Protein AF-A0A916M087-F1 (afdb_monomer_lite)

Sequence (40 aa):
RKVGVEVPIIEQVHRILFEDKDPLKACMDLMTRDPKGEHW

Secondary structure (DSSP, 8-state):
--SS---HHHHHHHHHHHS---HHHHHHHHHSSPPPP---

Structure (mmCIF, N/CA/C/O backbone):
data_AF-A0A916M087-F1
#
_entry.id   AF-A0A916M087-F1
#
loop_
_atom_site.group_PDB
_atom_site.id
_atom_site.type_symbol
_atom_site.label_atom_id
_atom_site.label_alt_id
_atom_site.label_comp_id
_atom_site.label_asym_id
_atom_site.label_entity_id
_atom_site.label_seq_id
_atom_site.pdbx_PDB_ins_code
_atom_site.Cartn_x
_atom_site.Cartn_y
_atom_site.Cartn_z
_atom_site.occupancy
_atom_site.B_iso_or_equiv
_atom_site.auth_seq_id
_atom_site.auth_comp_id
_atom_site.auth_asym_id
_atom_site.auth_atom_id
_atom_site.pdbx_PDB_model_num
ATOM 1 N N . ARG A 1 1 ? -6.533 5.436 -11.022 1.00 59.00 1 ARG A N 1
ATOM 2 C CA . ARG A 1 1 ? -5.335 5.954 -11.729 1.00 59.00 1 ARG A CA 1
ATOM 3 C C . ARG A 1 1 ? -5.788 6.792 -12.933 1.00 59.00 1 ARG A C 1
ATOM 5 O O . ARG A 1 1 ? -6.153 6.219 -13.944 1.00 59.00 1 ARG A O 1
ATOM 12 N N . LYS A 1 2 ? -5.897 8.123 -12.796 1.00 68.31 2 LYS A N 1
ATOM 13 C CA . LYS A 1 2 ? -6.455 9.013 -13.848 1.00 68.31 2 LYS A CA 1
ATOM 14 C C . LYS A 1 2 ? -5.396 9.682 -14.734 1.00 68.31 2 LYS A C 1
ATOM 16 O O . LYS A 1 2 ? -5.717 10.076 -15.842 1.00 68.31 2 LYS A O 1
ATOM 21 N N . VAL A 1 3 ? -4.158 9.806 -14.249 1.00 79.44 3 VAL A N 1
ATOM 22 C CA . VAL A 1 3 ? -3.120 10.653 -14.871 1.00 79.44 3 VAL A CA 1
ATOM 23 C C . VAL A 1 3 ? -1.871 9.886 -15.320 1.00 79.44 3 VAL A C 1
ATOM 25 O O . VAL A 1 3 ? -0.879 10.501 -15.672 1.00 79.44 3 VAL A O 1
ATOM 28 N N . GLY A 1 4 ? -1.870 8.548 -15.275 1.00 84.25 4 GLY A N 1
ATOM 29 C CA . GLY A 1 4 ? -0.716 7.723 -15.684 1.00 84.25 4 GLY A CA 1
ATOM 30 C C . GLY A 1 4 ? 0.538 7.842 -14.801 1.00 84.25 4 GLY A C 1
ATOM 31 O O . GLY A 1 4 ? 1.469 7.063 -14.962 1.00 84.25 4 GLY A O 1
ATOM 32 N N . VAL A 1 5 ? 0.552 8.762 -13.834 1.00 87.12 5 VAL A N 1
ATOM 33 C CA . VAL A 1 5 ? 1.656 8.960 -12.889 1.00 87.12 5 VAL A CA 1
ATOM 34 C C . VAL A 1 5 ? 1.525 8.015 -11.695 1.00 87.12 5 VAL A C 1
ATOM 36 O O . VAL A 1 5 ? 0.437 7.807 -11.152 1.00 87.12 5 VAL A O 1
ATOM 39 N N . GLU A 1 6 ? 2.651 7.441 -11.284 1.00 89.06 6 GLU A N 1
ATOM 40 C CA . GLU A 1 6 ? 2.785 6.667 -10.051 1.00 89.06 6 GLU A CA 1
ATOM 41 C C . GLU A 1 6 ? 2.935 7.581 -8.843 1.00 89.06 6 GLU A C 1
ATOM 43 O O . GLU A 1 6 ? 3.779 8.473 -8.832 1.00 89.06 6 GLU A O 1
ATOM 48 N N . VAL A 1 7 ? 2.133 7.330 -7.809 1.00 92.38 7 VAL A N 1
ATOM 49 C CA . VAL A 1 7 ? 2.124 8.110 -6.565 1.00 92.38 7 VAL A CA 1
ATOM 50 C C . VAL A 1 7 ? 2.234 7.189 -5.343 1.00 92.38 7 VAL A C 1
ATOM 52 O O . VAL A 1 7 ? 1.362 7.194 -4.475 1.00 92.38 7 VAL A O 1
ATOM 55 N N . PRO A 1 8 ? 3.301 6.374 -5.248 1.00 94.06 8 PRO A N 1
ATOM 56 C CA . PRO A 1 8 ? 3.366 5.257 -4.306 1.00 94.06 8 PRO A CA 1
ATOM 57 C C . PRO A 1 8 ? 3.229 5.692 -2.843 1.00 94.06 8 PRO A C 1
ATOM 59 O O . PRO A 1 8 ? 2.630 4.976 -2.051 1.00 94.06 8 PRO A O 1
ATOM 62 N N . ILE A 1 9 ? 3.728 6.879 -2.487 1.00 96.50 9 ILE A N 1
ATOM 63 C CA . ILE A 1 9 ? 3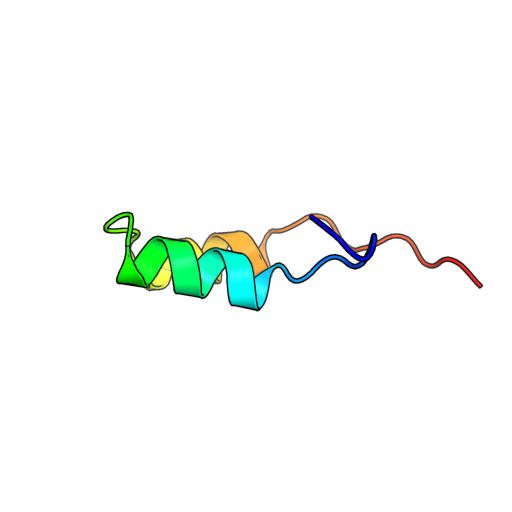.608 7.432 -1.131 1.00 96.50 9 ILE A CA 1
ATOM 64 C C . ILE A 1 9 ? 2.144 7.751 -0.805 1.00 96.50 9 ILE A C 1
ATOM 66 O O . ILE A 1 9 ? 1.650 7.359 0.246 1.00 96.50 9 ILE A O 1
ATOM 70 N N . ILE A 1 10 ? 1.434 8.416 -1.722 1.00 96.44 10 ILE A N 1
ATOM 71 C CA . ILE A 1 10 ? 0.018 8.768 -1.546 1.00 96.44 10 ILE A CA 1
ATOM 72 C C . ILE A 1 10 ? -0.826 7.496 -1.418 1.00 96.44 10 ILE A C 1
ATOM 74 O O . ILE A 1 10 ? -1.696 7.426 -0.553 1.00 96.44 10 ILE A O 1
ATOM 78 N N . GLU A 1 11 ? -0.5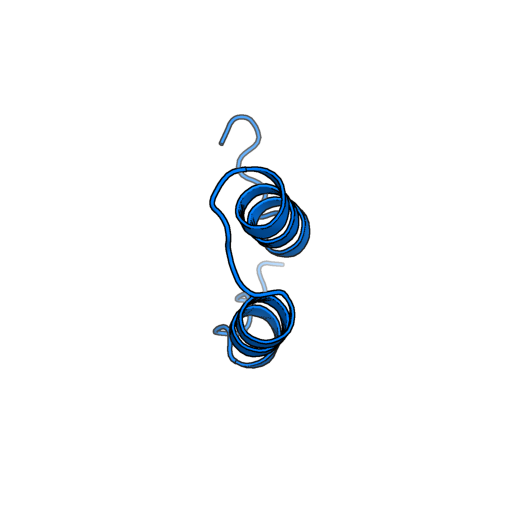37 6.469 -2.223 1.00 95.75 11 GLU A N 1
ATOM 79 C CA . GLU A 1 11 ? -1.230 5.182 -2.117 1.00 95.75 11 GLU A CA 1
ATOM 80 C C . GLU A 1 11 ? -0.971 4.499 -0.771 1.00 95.75 11 GLU A C 1
ATOM 82 O O . GLU A 1 11 ? -1.907 3.989 -0.164 1.00 95.75 11 GLU A O 1
ATOM 87 N N . GLN A 1 12 ? 0.259 4.523 -0.249 1.00 97.88 12 GLN A N 1
ATOM 88 C CA . GLN A 1 12 ? 0.521 3.976 1.085 1.00 97.88 12 GLN A CA 1
ATOM 89 C C . GLN A 1 12 ? -0.211 4.741 2.192 1.00 97.88 12 GLN A C 1
ATOM 91 O O . GLN A 1 12 ? -0.777 4.113 3.083 1.00 97.88 12 GLN A O 1
ATOM 96 N N . VAL A 1 13 ? -0.251 6.075 2.127 1.00 98.19 13 VAL A N 1
ATOM 97 C CA . VAL A 1 13 ? -0.969 6.901 3.113 1.00 98.19 13 VAL A CA 1
ATOM 98 C C . VAL A 1 13 ? -2.473 6.631 3.074 1.00 98.19 13 VAL A C 1
ATOM 100 O O . VAL A 1 13 ? -3.089 6.494 4.128 1.00 98.19 13 VAL A O 1
ATOM 103 N N . HIS A 1 14 ? -3.059 6.476 1.883 1.00 98.12 14 HIS A N 1
ATOM 104 C CA . HIS A 1 14 ? -4.457 6.064 1.745 1.00 98.12 14 HIS A CA 1
ATOM 105 C C . HIS A 1 14 ? -4.725 4.738 2.468 1.00 98.12 14 HIS A C 1
ATOM 107 O O . HIS A 1 14 ? -5.671 4.637 3.245 1.00 98.12 14 HIS A O 1
ATOM 113 N N . ARG A 1 15 ? -3.848 3.747 2.276 1.00 98.31 15 ARG A N 1
ATOM 114 C CA . ARG A 1 15 ? -3.977 2.425 2.902 1.00 98.31 15 ARG A CA 1
ATOM 115 C C . ARG A 1 15 ? -3.867 2.484 4.424 1.00 98.31 15 ARG A C 1
ATOM 117 O O . ARG A 1 15 ? -4.563 1.748 5.111 1.00 98.31 15 ARG A O 1
ATOM 124 N N . ILE A 1 16 ? -3.021 3.363 4.960 1.00 98.44 16 ILE A N 1
ATOM 125 C CA . ILE A 1 16 ? -2.925 3.572 6.412 1.00 98.44 16 ILE A CA 1
ATOM 126 C C . ILE A 1 16 ? -4.238 4.156 6.947 1.00 98.44 16 ILE A C 1
ATOM 128 O O . ILE A 1 16 ? -4.780 3.657 7.926 1.00 98.44 16 ILE A O 1
ATOM 132 N N . LEU A 1 17 ? -4.763 5.198 6.296 1.00 98.56 17 LEU A N 1
ATOM 133 C CA . LEU A 1 17 ? -5.931 5.934 6.790 1.00 98.56 17 LEU A CA 1
ATOM 134 C C . LEU A 1 17 ? -7.255 5.182 6.614 1.00 98.56 17 LEU A C 1
ATOM 136 O O . LEU A 1 17 ? -8.159 5.359 7.426 1.00 98.56 17 LEU A O 1
ATOM 140 N N . PHE A 1 18 ? -7.386 4.389 5.549 1.00 98.56 18 PHE A N 1
ATOM 141 C CA . PHE A 1 18 ? -8.671 3.819 5.133 1.00 98.56 18 PHE A CA 1
ATOM 142 C C . PHE A 1 18 ? -8.683 2.289 5.040 1.00 98.56 18 PHE A C 1
ATOM 144 O O . PHE A 1 18 ? -9.756 1.708 4.896 1.00 98.56 18 PHE A O 1
ATOM 151 N N . GLU A 1 19 ? -7.527 1.626 5.121 1.00 98.12 19 GLU A N 1
ATOM 152 C CA . GLU A 1 19 ? -7.404 0.165 4.974 1.00 98.12 19 GLU A CA 1
ATOM 153 C C . GLU A 1 19 ? -6.663 -0.488 6.159 1.00 98.12 19 GLU A C 1
ATOM 155 O O . GLU A 1 19 ? -6.224 -1.630 6.045 1.00 98.12 19 GLU A O 1
ATOM 160 N N . ASP A 1 20 ? -6.517 0.227 7.285 1.00 98.12 20 ASP A N 1
ATOM 161 C CA . ASP A 1 20 ? -5.853 -0.233 8.523 1.00 98.12 20 ASP A CA 1
ATOM 162 C C . ASP A 1 20 ? -4.432 -0.782 8.290 1.00 98.12 20 ASP A C 1
ATOM 164 O O . ASP A 1 20 ? -3.949 -1.705 8.948 1.00 98.12 20 ASP A O 1
ATOM 168 N N . LYS A 1 21 ? -3.727 -0.235 7.294 1.00 98.06 21 LYS A N 1
ATOM 169 C CA . LYS A 1 21 ? -2.350 -0.645 7.033 1.00 98.06 21 LYS A CA 1
ATOM 170 C C . LYS A 1 21 ? -1.418 -0.090 8.109 1.00 98.06 21 LYS A C 1
ATOM 172 O O . LYS A 1 21 ? -1.347 1.118 8.308 1.00 98.06 21 LYS A O 1
ATOM 177 N N . ASP A 1 22 ? -0.614 -0.968 8.707 1.00 98.56 22 ASP A N 1
ATOM 178 C CA . ASP A 1 22 ? 0.449 -0.569 9.631 1.00 98.56 22 ASP A CA 1
ATOM 179 C C . ASP A 1 22 ? 1.455 0.412 8.968 1.00 98.56 22 ASP A C 1
ATOM 181 O O . ASP A 1 22 ? 1.995 0.106 7.891 1.00 98.56 22 ASP A O 1
ATOM 185 N N . PRO A 1 23 ? 1.744 1.576 9.588 1.00 98.06 23 PRO A N 1
ATOM 186 C CA . PRO A 1 23 ? 2.654 2.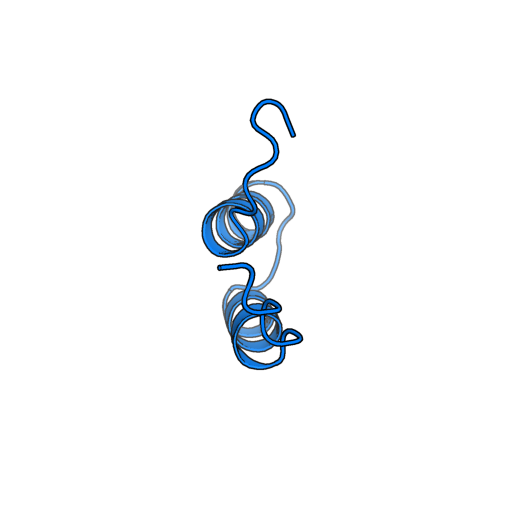576 9.031 1.00 98.06 23 PRO A CA 1
ATOM 187 C C . PRO A 1 23 ? 4.085 2.073 8.825 1.00 98.06 23 PRO A C 1
ATOM 189 O O . PRO A 1 23 ? 4.730 2.450 7.845 1.00 98.06 23 PRO A O 1
ATOM 192 N N . LEU A 1 24 ? 4.595 1.212 9.712 1.00 98.12 24 LEU A N 1
ATOM 193 C CA . LEU A 1 24 ? 5.956 0.689 9.593 1.00 98.12 24 LEU A CA 1
ATOM 194 C C . LEU A 1 24 ? 6.070 -0.234 8.375 1.00 98.12 24 LEU A C 1
ATOM 196 O O . LEU A 1 24 ? 7.013 -0.117 7.588 1.00 98.12 24 LEU A O 1
ATOM 200 N N . LYS A 1 25 ? 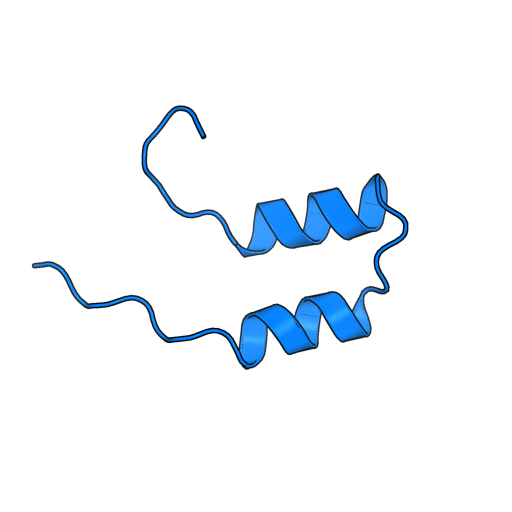5.069 -1.089 8.159 1.00 98.25 25 LYS A N 1
ATOM 201 C CA . LYS A 1 25 ? 4.962 -1.925 6.961 1.00 98.25 25 LYS A CA 1
ATOM 202 C C . LYS A 1 25 ? 4.803 -1.093 5.689 1.00 98.25 25 LYS A C 1
ATOM 204 O O . LYS A 1 25 ? 5.403 -1.421 4.670 1.00 98.25 25 LYS A O 1
ATOM 209 N N . ALA A 1 26 ? 4.034 -0.006 5.731 1.00 98.00 26 ALA A N 1
ATOM 210 C CA . ALA A 1 26 ? 3.903 0.916 4.605 1.00 98.00 26 ALA A CA 1
ATOM 211 C C . ALA A 1 26 ? 5.241 1.574 4.223 1.00 98.00 26 ALA A C 1
ATOM 213 O O . ALA A 1 26 ? 5.572 1.643 3.038 1.00 98.00 26 ALA A O 1
ATOM 214 N N . CYS A 1 27 ? 6.033 1.997 5.211 1.00 97.88 27 CYS A N 1
ATOM 215 C CA . CYS A 1 27 ? 7.393 2.489 4.989 1.00 97.88 27 CYS A CA 1
ATOM 216 C C . CYS A 1 27 ? 8.308 1.403 4.416 1.00 97.88 27 CYS A C 1
ATOM 218 O O . CYS A 1 27 ? 9.036 1.667 3.461 1.00 97.88 27 CYS A O 1
ATOM 220 N N . MET A 1 28 ? 8.247 0.182 4.956 1.00 98.12 28 MET A N 1
ATOM 221 C CA . MET A 1 28 ? 9.048 -0.936 4.459 1.00 98.12 28 MET A CA 1
ATOM 222 C C . MET A 1 28 ? 8.749 -1.214 2.983 1.00 98.12 28 MET A C 1
ATOM 224 O O . MET A 1 28 ? 9.674 -1.240 2.180 1.00 98.12 28 MET A O 1
ATOM 228 N N . ASP A 1 29 ? 7.471 -1.301 2.607 1.00 97.50 29 ASP A N 1
ATOM 229 C CA . ASP A 1 29 ? 7.048 -1.530 1.220 1.00 97.50 29 ASP A CA 1
ATOM 230 C C . ASP A 1 29 ? 7.486 -0.404 0.264 1.00 97.50 29 ASP A C 1
ATOM 232 O O . ASP A 1 29 ? 7.693 -0.647 -0.923 1.00 97.50 29 ASP A O 1
ATOM 236 N N . LEU A 1 30 ? 7.626 0.838 0.747 1.00 96.25 30 LEU A N 1
ATOM 237 C CA . LEU A 1 30 ? 8.158 1.946 -0.058 1.00 96.25 30 LEU A CA 1
ATOM 238 C C . LEU A 1 30 ? 9.660 1.821 -0.285 1.00 96.25 30 LEU A C 1
ATOM 240 O O . LEU A 1 30 ? 10.129 2.100 -1.388 1.00 96.25 30 LEU A O 1
ATOM 244 N N . MET A 1 31 ? 10.387 1.439 0.762 1.00 96.19 31 MET A N 1
ATOM 245 C CA . MET A 1 31 ? 11.846 1.359 0.768 1.00 96.19 31 MET A CA 1
ATOM 246 C C . MET A 1 31 ? 12.363 0.130 0.020 1.00 96.19 31 MET A C 1
ATOM 248 O O . MET A 1 31 ? 13.453 0.178 -0.541 1.00 96.19 31 MET A O 1
ATOM 252 N N . THR A 1 32 ? 11.593 -0.959 -0.002 1.00 96.00 32 THR A N 1
ATOM 253 C CA . THR A 1 32 ? 11.950 -2.213 -0.685 1.00 96.00 32 THR A CA 1
ATOM 254 C C . THR A 1 32 ? 11.285 -2.373 -2.048 1.00 96.00 32 THR A C 1
ATOM 256 O O . THR A 1 32 ? 11.423 -3.420 -2.681 1.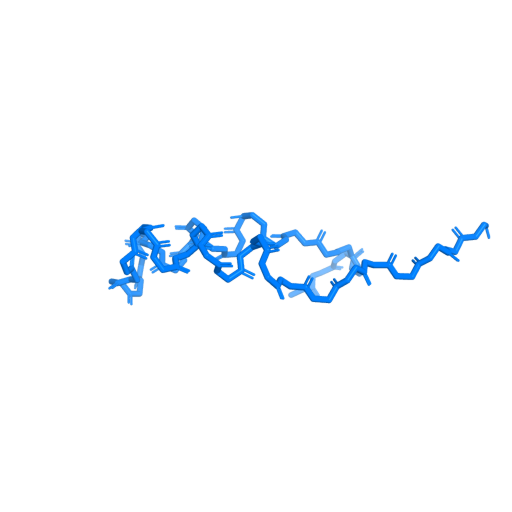00 96.00 32 THR A O 1
ATOM 259 N N . ARG A 1 33 ? 10.560 -1.350 -2.514 1.00 93.38 33 ARG A N 1
ATOM 260 C CA . ARG A 1 33 ? 9.968 -1.338 -3.852 1.00 93.38 33 ARG A CA 1
ATOM 261 C C . ARG A 1 33 ? 11.062 -1.420 -4.915 1.00 93.38 33 ARG A C 1
ATOM 263 O O . ARG A 1 33 ? 12.121 -0.813 -4.774 1.00 93.38 33 ARG A O 1
ATOM 270 N N . ASP A 1 34 ? 10.734 -2.079 -6.021 1.00 91.50 34 ASP A N 1
ATOM 271 C CA . ASP A 1 34 ? 11.524 -2.012 -7.244 1.00 91.50 34 ASP A CA 1
ATOM 272 C C . ASP A 1 34 ? 11.761 -0.544 -7.674 1.00 91.50 34 ASP A C 1
ATOM 274 O O . ASP A 1 34 ? 10.837 0.291 -7.611 1.00 91.50 34 ASP A O 1
ATOM 278 N N . PRO A 1 35 ? 12.999 -0.182 -8.049 1.00 86.25 35 PRO A N 1
ATOM 279 C CA . PRO A 1 35 ? 13.296 1.152 -8.535 1.00 86.25 35 PRO A CA 1
ATOM 280 C C . PRO A 1 35 ? 12.509 1.434 -9.813 1.00 86.25 35 PRO A C 1
ATOM 282 O O . PRO A 1 35 ? 12.325 0.581 -10.675 1.00 86.25 35 PRO A O 1
ATOM 285 N N . LYS A 1 36 ? 12.048 2.675 -9.960 1.00 83.50 36 LYS A N 1
ATOM 286 C CA . LYS A 1 36 ? 11.378 3.074 -11.192 1.00 83.50 36 LYS A CA 1
ATOM 287 C C . LYS A 1 36 ? 12.415 3.130 -12.312 1.00 83.50 36 LYS A C 1
ATOM 289 O O . LYS A 1 36 ? 13.428 3.807 -12.159 1.00 83.50 36 LYS A O 1
ATOM 294 N N . GLY A 1 37 ? 12.129 2.461 -13.427 1.00 82.56 37 GLY A N 1
ATOM 295 C CA . GLY A 1 37 ? 12.936 2.573 -14.636 1.00 82.56 37 GLY A CA 1
ATOM 296 C C . GLY A 1 37 ? 13.082 4.032 -15.070 1.00 82.56 37 GLY A C 1
ATOM 297 O O . GLY A 1 37 ? 12.135 4.822 -15.002 1.00 82.56 37 GLY A O 1
ATOM 298 N N . GLU A 1 38 ? 14.281 4.391 -15.503 1.00 77.31 38 GLU A N 1
ATOM 299 C CA . GLU A 1 38 ? 14.581 5.718 -16.022 1.00 77.31 38 GLU A CA 1
ATOM 300 C C . GLU A 1 38 ? 14.058 5.795 -17.463 1.00 77.3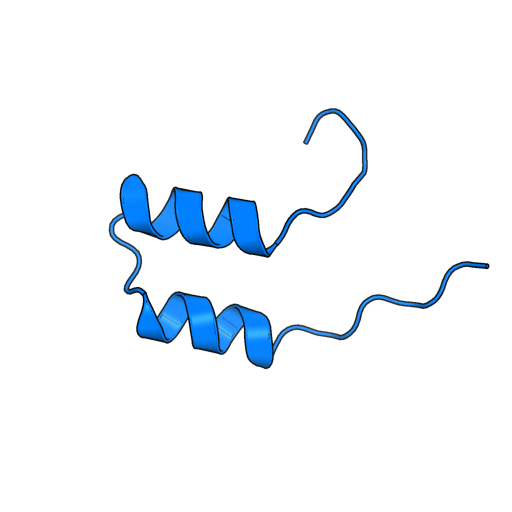1 38 GLU A C 1
ATOM 302 O O . GLU A 1 38 ? 14.558 5.115 -18.354 1.00 77.31 38 GLU A O 1
ATOM 307 N N . HIS A 1 39 ? 13.009 6.584 -17.694 1.00 69.62 39 HIS A N 1
ATOM 308 C CA . HIS A 1 39 ? 12.571 6.949 -19.042 1.00 69.62 39 HIS A CA 1
ATOM 309 C C . HIS A 1 39 ? 13.057 8.383 -19.293 1.00 69.62 39 HIS A C 1
ATOM 311 O O . HIS A 1 39 ? 12.620 9.284 -18.574 1.00 69.62 39 HIS A O 1
ATOM 317 N N . TRP A 1 40 ? 13.977 8.567 -20.249 1.00 56.97 40 TRP A N 1
ATOM 318 C CA . TRP A 1 40 ? 14.406 9.884 -20.747 1.00 56.97 40 TRP A CA 1
ATOM 319 C C . TRP A 1 40 ? 13.313 10.521 -21.608 1.00 56.97 40 TRP A C 1
ATOM 321 O O . TRP A 1 40 ? 12.748 9.797 -22.462 1.00 56.97 40 TRP A O 1
#

Radius of gyration: 11.72 Å; chains: 1; bounding box: 23×13×30 Å

pLDDT: mean 90.97, std 10.95, range [56.97, 98.56]

Foldseek 3Di:
DPPPDDDLLVVLVCCVVPVVDDPVVSVVCVVPDDDDDDDD